Protein AF-A0A9W6K182-F1 (afdb_monomer)

Structure (mmCIF, N/CA/C/O backbone):
data_AF-A0A9W6K182-F1
#
_entry.id   AF-A0A9W6K182-F1
#
loop_
_atom_site.group_PDB
_atom_site.id
_atom_site.type_symbol
_atom_site.label_atom_id
_atom_site.label_alt_id
_atom_site.label_comp_id
_atom_site.label_asym_id
_atom_site.label_entity_id
_atom_site.label_seq_id
_atom_site.pdbx_PDB_ins_code
_atom_site.Cartn_x
_atom_site.Cartn_y
_atom_site.Cartn_z
_atom_site.occupancy
_atom_site.B_iso_or_equiv
_atom_site.auth_seq_id
_atom_site.auth_comp_id
_atom_site.auth_asym_id
_atom_site.auth_atom_id
_atom_site.pdbx_PDB_model_num
ATOM 1 N N . MET A 1 1 ? -12.844 -12.226 -18.965 1.00 49.78 1 MET A N 1
ATOM 2 C CA . MET A 1 1 ? -11.413 -12.544 -19.181 1.00 49.78 1 MET A CA 1
ATOM 3 C C . MET A 1 1 ? -11.174 -12.650 -20.680 1.00 49.78 1 MET A C 1
ATOM 5 O O . MET A 1 1 ? -11.935 -13.350 -21.332 1.00 49.78 1 MET A O 1
ATOM 9 N N . ARG A 1 2 ? -10.202 -11.922 -21.241 1.00 48.94 2 ARG A N 1
ATOM 10 C CA . ARG A 1 2 ? -9.866 -11.954 -22.675 1.00 48.94 2 ARG A CA 1
ATOM 11 C C . ARG A 1 2 ? -8.451 -12.518 -22.792 1.00 48.94 2 ARG A C 1
ATOM 13 O O . ARG A 1 2 ? -7.516 -11.889 -22.311 1.00 48.94 2 ARG A O 1
ATOM 20 N N . PHE A 1 3 ? -8.315 -13.720 -23.342 1.00 53.97 3 PHE A N 1
ATOM 21 C CA . PHE A 1 3 ? -7.023 -14.393 -23.485 1.00 53.97 3 PHE A CA 1
ATOM 22 C C . PHE A 1 3 ? -6.225 -13.723 -24.612 1.00 53.97 3 PHE A C 1
ATOM 24 O O . PHE A 1 3 ? -6.726 -13.612 -25.732 1.00 53.97 3 PHE A O 1
ATOM 31 N N . SER A 1 4 ? -5.017 -13.227 -24.324 1.00 55.47 4 SER A N 1
ATOM 32 C CA . SER A 1 4 ? -4.115 -12.714 -25.363 1.00 55.47 4 SER A CA 1
ATOM 33 C C . SER A 1 4 ? -3.407 -13.895 -26.039 1.00 55.47 4 SER A C 1
ATOM 35 O O . SER A 1 4 ? -2.994 -14.847 -25.372 1.00 55.47 4 SER A O 1
ATOM 37 N N . ALA A 1 5 ? -3.281 -13.862 -27.369 1.00 61.19 5 ALA A N 1
ATOM 38 C CA . ALA A 1 5 ? -2.650 -14.932 -28.157 1.00 61.19 5 ALA A CA 1
ATOM 39 C C . ALA A 1 5 ? -1.164 -15.152 -27.793 1.00 61.19 5 ALA A C 1
ATOM 41 O O . ALA A 1 5 ? -0.579 -16.192 -28.077 1.00 61.19 5 ALA A O 1
ATOM 42 N N . ASN A 1 6 ? -0.571 -14.168 -27.126 1.00 64.50 6 ASN A N 1
ATOM 43 C CA . ASN A 1 6 ? 0.825 -14.060 -26.742 1.00 64.50 6 ASN A CA 1
ATOM 44 C C . ASN A 1 6 ? 1.115 -14.544 -25.305 1.00 64.50 6 ASN A C 1
ATOM 46 O O . ASN A 1 6 ? 2.253 -14.429 -24.865 1.00 64.50 6 ASN A O 1
ATOM 50 N N . ARG A 1 7 ? 0.129 -15.100 -24.575 1.00 57.00 7 ARG A N 1
ATOM 51 C CA . ARG A 1 7 ? 0.268 -15.625 -23.190 1.00 57.00 7 ARG A CA 1
ATOM 52 C C . ARG A 1 7 ? 0.810 -14.630 -22.153 1.00 57.00 7 ARG A C 1
ATOM 54 O O . ARG A 1 7 ? 1.095 -15.017 -21.028 1.00 57.00 7 ARG A O 1
ATOM 61 N N . LEU A 1 8 ? 0.908 -13.349 -22.495 1.00 61.56 8 LEU A N 1
ATOM 62 C CA . LEU A 1 8 ? 1.220 -12.289 -21.545 1.00 61.56 8 LEU A CA 1
ATOM 63 C C . LEU A 1 8 ? -0.083 -11.920 -20.834 1.00 61.56 8 LEU A C 1
ATOM 65 O O . LEU A 1 8 ? -0.852 -11.094 -21.332 1.00 61.56 8 LEU A O 1
ATOM 69 N N . TYR A 1 9 ? -0.376 -12.597 -19.726 1.00 66.25 9 TYR A N 1
ATOM 70 C CA . TYR A 1 9 ? -1.475 -12.244 -18.833 1.00 66.25 9 TYR A CA 1
ATOM 71 C C . TYR A 1 9 ? -0.913 -11.704 -17.518 1.00 66.25 9 TYR A C 1
ATOM 73 O O . TYR A 1 9 ? 0.126 -12.147 -17.038 1.00 66.25 9 TYR A O 1
ATOM 81 N N . ILE A 1 10 ? -1.592 -10.707 -16.953 1.00 67.38 10 ILE A N 1
ATOM 82 C CA . ILE A 1 10 ? -1.286 -10.219 -15.609 1.00 67.38 10 ILE A CA 1
ATOM 83 C C . ILE A 1 10 ? -1.924 -11.202 -14.628 1.00 67.38 10 ILE A C 1
ATOM 85 O O . ILE A 1 10 ? -3.147 -11.347 -14.619 1.00 67.38 10 ILE A O 1
ATOM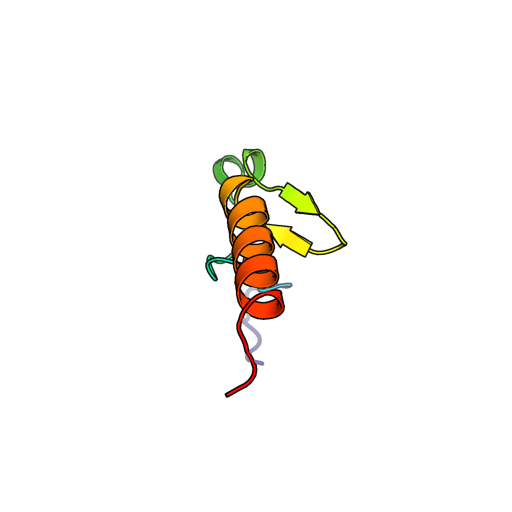 89 N N . GLU A 1 11 ? -1.100 -11.898 -13.843 1.00 67.00 11 GLU A N 1
ATOM 90 C CA . GLU A 1 11 ? -1.566 -12.932 -12.906 1.00 67.00 11 GLU A CA 1
ATOM 91 C C . GLU A 1 11 ? -2.272 -12.327 -11.687 1.00 67.00 11 GLU A C 1
ATOM 93 O O . GLU A 1 11 ? -3.252 -12.882 -11.194 1.00 67.00 11 GLU A O 1
ATOM 98 N N . ALA A 1 12 ? -1.813 -11.156 -11.236 1.00 74.62 12 ALA A N 1
ATOM 99 C CA . ALA A 1 12 ? -2.379 -10.445 -10.100 1.00 74.62 12 ALA A CA 1
ATOM 100 C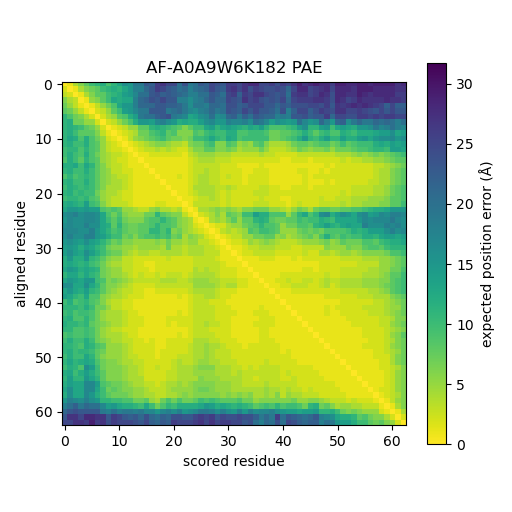 C . ALA A 1 12 ? -2.311 -8.923 -10.296 1.00 74.62 12 ALA A C 1
ATOM 102 O O . ALA A 1 12 ? -1.297 -8.369 -10.719 1.00 74.62 12 ALA A O 1
ATOM 103 N N . TYR A 1 13 ? -3.408 -8.244 -9.957 1.00 81.81 13 TYR A N 1
ATOM 104 C CA . TYR A 1 13 ? -3.496 -6.784 -9.888 1.00 81.81 13 TYR A CA 1
ATOM 105 C C . TYR A 1 13 ? -3.484 -6.347 -8.427 1.00 81.81 13 TYR A C 1
ATOM 107 O O . TYR A 1 13 ? -4.500 -5.904 -7.884 1.00 81.81 13 TYR A O 1
ATOM 115 N N . GLU A 1 14 ? -2.340 -6.507 -7.773 1.00 88.44 14 GLU A N 1
ATOM 116 C CA . GLU A 1 14 ? -2.187 -6.055 -6.397 1.00 88.44 14 GLU A CA 1
ATOM 117 C C . GLU A 1 14 ? -2.185 -4.525 -6.336 1.00 88.44 14 GLU A C 1
ATOM 119 O O . GLU A 1 14 ? -1.583 -3.837 -7.164 1.00 88.44 14 GLU A O 1
ATOM 124 N N . LYS A 1 15 ? -2.895 -3.976 -5.353 1.00 93.44 15 LYS A N 1
ATOM 125 C CA . LYS A 1 15 ? -2.963 -2.536 -5.099 1.00 93.44 15 LYS A CA 1
ATOM 126 C C . LYS A 1 15 ? -2.565 -2.263 -3.665 1.00 93.44 15 LYS A C 1
ATOM 128 O O . LYS A 1 15 ? -2.958 -3.004 -2.768 1.00 93.44 15 LYS A O 1
ATOM 133 N N . CYS A 1 16 ? -1.867 -1.153 -3.446 1.00 94.50 16 CYS A N 1
ATOM 134 C CA . CYS A 1 16 ? -1.620 -0.650 -2.103 1.00 94.50 16 CYS A CA 1
ATOM 135 C C . CYS A 1 16 ? -2.969 -0.363 -1.411 1.00 94.50 16 CYS A C 1
ATOM 137 O O . CYS A 1 16 ? -3.730 0.467 -1.920 1.00 94.50 16 CYS A O 1
ATOM 139 N N . PRO A 1 17 ? -3.261 -0.970 -0.245 1.00 95.50 17 PRO A N 1
ATOM 140 C CA . PRO A 1 17 ? -4.524 -0.771 0.471 1.00 95.50 17 PRO A CA 1
ATOM 141 C C . PRO A 1 17 ? -4.769 0.680 0.889 1.00 95.50 17 PRO A C 1
ATOM 143 O O . PRO A 1 17 ?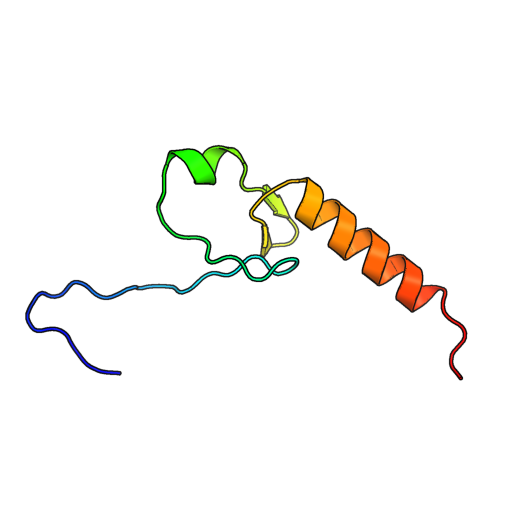 -5.910 1.092 1.081 1.00 95.50 17 PRO A O 1
ATOM 146 N N . ASN A 1 18 ? -3.695 1.460 1.044 1.00 96.31 18 ASN A N 1
ATOM 147 C CA . ASN A 1 18 ? -3.789 2.838 1.498 1.00 96.31 18 ASN A CA 1
ATOM 148 C C . ASN A 1 18 ? -4.036 3.842 0.361 1.00 96.31 18 ASN A C 1
ATOM 150 O O . ASN A 1 18 ? -4.958 4.646 0.457 1.00 96.31 18 ASN A O 1
ATOM 154 N N . CYS A 1 19 ? -3.200 3.831 -0.684 1.00 94.75 19 CYS A N 1
ATOM 155 C CA . CYS A 1 19 ? -3.214 4.858 -1.737 1.00 94.75 19 CYS A CA 1
ATOM 156 C C . CYS A 1 19 ? -3.727 4.362 -3.097 1.00 94.75 19 CYS A C 1
ATOM 158 O O . CYS A 1 19 ? -3.899 5.164 -4.010 1.00 94.75 19 CYS A O 1
ATOM 160 N N . GLY A 1 20 ? -3.956 3.056 -3.259 1.00 93.50 20 GLY A N 1
ATOM 161 C CA . GLY A 1 20 ? -4.512 2.475 -4.482 1.00 93.50 20 GLY A CA 1
ATOM 162 C C . GLY A 1 20 ? -3.539 2.336 -5.656 1.00 93.50 20 GLY A C 1
ATOM 163 O O . GLY A 1 20 ? -3.959 1.855 -6.710 1.00 93.50 20 GLY A O 1
ATOM 164 N N . VAL A 1 21 ? -2.261 2.711 -5.498 1.00 91.94 21 VAL A N 1
ATOM 165 C CA . VAL A 1 21 ? -1.243 2.481 -6.536 1.00 91.94 21 VAL A CA 1
ATOM 166 C C . VAL A 1 21 ? -1.129 0.990 -6.842 1.00 91.94 21 VAL A C 1
ATOM 168 O O . VAL A 1 21 ? -1.210 0.154 -5.939 1.00 91.94 21 VAL A O 1
ATOM 171 N N . LEU A 1 22 ? -0.947 0.664 -8.118 1.00 89.62 22 LEU A N 1
ATOM 172 C CA . LEU A 1 22 ? -0.748 -0.707 -8.567 1.00 89.62 22 LEU A CA 1
ATOM 173 C C . LEU A 1 22 ? 0.671 -1.168 -8.218 1.00 89.62 22 LEU A C 1
ATOM 175 O O . LEU A 1 22 ? 1.653 -0.498 -8.540 1.00 89.62 22 LEU A O 1
ATOM 179 N N . LEU A 1 23 ? 0.759 -2.315 -7.558 1.00 89.69 23 LEU A N 1
ATOM 180 C CA . LEU A 1 23 ? 1.996 -2.952 -7.135 1.00 89.69 23 LEU A CA 1
ATOM 181 C C . LEU A 1 23 ? 2.443 -3.925 -8.230 1.00 89.69 23 LEU A C 1
ATOM 183 O O . LEU A 1 23 ? 2.211 -5.127 -8.156 1.00 89.69 23 LEU A O 1
ATOM 187 N N . TYR A 1 24 ? 3.051 -3.386 -9.286 1.00 81.19 24 TYR A N 1
ATOM 188 C CA . TYR A 1 24 ? 3.614 -4.191 -10.371 1.00 81.19 24 TYR A CA 1
ATOM 189 C C . TYR A 1 24 ? 5.096 -4.486 -10.170 1.00 81.19 24 TYR A C 1
ATOM 191 O O . TYR A 1 24 ? 5.774 -3.831 -9.379 1.00 81.19 24 TYR A O 1
ATOM 199 N N . ASP A 1 25 ? 5.597 -5.456 -10.934 1.00 67.75 25 ASP A N 1
ATOM 200 C CA . ASP A 1 25 ? 6.995 -5.882 -10.965 1.00 67.75 25 ASP A CA 1
ATOM 201 C C . ASP A 1 25 ? 7.929 -4.802 -11.553 1.00 67.75 25 ASP A C 1
ATOM 203 O O . ASP A 1 25 ? 8.450 -4.914 -12.659 1.00 67.75 25 ASP A O 1
ATOM 207 N N . ASN A 1 26 ? 8.092 -3.698 -10.825 1.00 71.06 26 ASN A N 1
ATOM 208 C CA . ASN A 1 26 ? 9.139 -2.717 -11.057 1.00 71.06 26 ASN A CA 1
ATOM 209 C C . ASN A 1 26 ? 10.195 -2.885 -9.949 1.00 71.06 26 ASN A C 1
ATOM 211 O O . ASN A 1 26 ? 9.913 -2.542 -8.793 1.00 71.06 26 ASN A O 1
ATOM 215 N N . PRO A 1 27 ? 11.408 -3.372 -10.272 1.00 67.12 27 PRO A N 1
ATOM 216 C CA . PRO A 1 27 ? 12.460 -3.623 -9.288 1.00 67.12 27 PRO A CA 1
ATOM 217 C C . PRO A 1 27 ? 12.795 -2.408 -8.415 1.00 67.12 27 PRO A C 1
ATOM 219 O O . PRO A 1 27 ? 13.010 -2.559 -7.215 1.00 67.12 27 PRO A O 1
ATOM 222 N N . GLY A 1 28 ? 12.779 -1.197 -8.985 1.00 75.94 28 GLY A N 1
ATOM 223 C CA . GLY A 1 28 ? 13.079 0.033 -8.245 1.00 75.94 28 GLY A CA 1
ATOM 224 C C . GLY A 1 28 ? 11.995 0.412 -7.234 1.00 75.94 28 GLY A C 1
ATOM 225 O O . GLY A 1 28 ? 12.299 0.964 -6.182 1.00 75.94 28 GLY A O 1
ATOM 226 N N . ALA A 1 29 ? 10.735 0.071 -7.518 1.00 76.31 29 ALA A N 1
ATOM 227 C CA . ALA A 1 29 ? 9.625 0.316 -6.602 1.00 76.31 29 ALA A CA 1
ATOM 228 C C . ALA A 1 29 ? 9.555 -0.740 -5.489 1.00 76.31 29 ALA A C 1
ATOM 230 O O . ALA A 1 29 ? 9.192 -0.412 -4.365 1.00 76.31 29 ALA A O 1
ATOM 231 N N . ARG A 1 30 ? 9.928 -1.997 -5.772 1.00 82.12 30 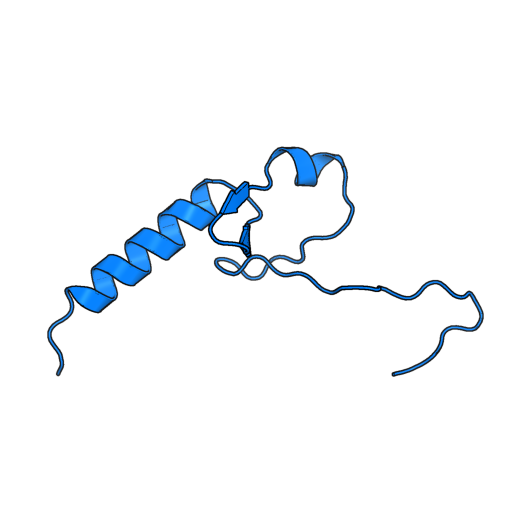ARG A N 1
ATOM 232 C CA . ARG A 1 30 ? 9.872 -3.092 -4.787 1.00 82.12 30 ARG A CA 1
ATOM 233 C C . ARG A 1 30 ? 10.739 -2.853 -3.555 1.00 82.12 30 ARG A C 1
ATOM 235 O O . ARG A 1 30 ? 10.367 -3.294 -2.474 1.00 82.12 30 ARG A O 1
ATOM 242 N N . ALA A 1 31 ? 11.848 -2.128 -3.695 1.00 87.12 31 ALA A N 1
ATOM 243 C CA . ALA A 1 31 ? 12.725 -1.797 -2.574 1.00 87.12 31 ALA A CA 1
ATOM 244 C C . ALA A 1 31 ? 12.024 -0.989 -1.464 1.00 87.12 31 ALA A C 1
ATOM 246 O O . ALA A 1 31 ? 12.454 -1.039 -0.315 1.00 87.12 31 ALA A O 1
ATOM 247 N N . SER A 1 32 ? 10.952 -0.253 -1.785 1.00 89.44 32 SER A N 1
ATOM 2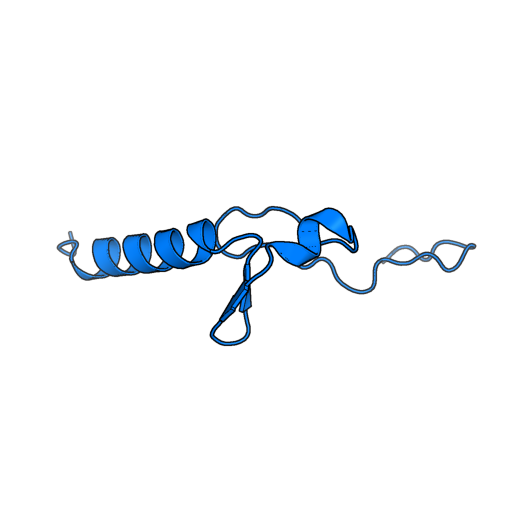48 C CA . SER A 1 32 ? 10.187 0.514 -0.799 1.00 89.44 32 SER A CA 1
ATOM 249 C C . SER A 1 32 ? 8.959 -0.221 -0.268 1.00 89.44 32 SER A C 1
ATOM 251 O O . SER A 1 32 ? 8.283 0.313 0.611 1.00 89.44 32 SER A O 1
ATOM 253 N N . TRP A 1 33 ? 8.621 -1.397 -0.800 1.00 93.56 33 TRP A N 1
ATOM 254 C CA . TRP A 1 33 ? 7.398 -2.091 -0.413 1.00 93.56 33 TRP A CA 1
ATOM 255 C C . TRP A 1 33 ? 7.499 -2.649 1.002 1.00 93.56 33 TRP A C 1
ATOM 257 O O . TRP A 1 33 ? 8.542 -3.136 1.431 1.00 93.56 33 TRP A O 1
ATOM 267 N N . VAL A 1 34 ? 6.383 -2.594 1.722 1.00 96.00 34 VAL A N 1
ATOM 268 C CA . VAL A 1 34 ? 6.281 -3.079 3.099 1.00 96.00 34 VAL A CA 1
ATOM 269 C C . VAL A 1 34 ? 5.172 -4.113 3.164 1.00 96.00 34 VAL A C 1
ATOM 271 O O . VAL A 1 34 ? 4.059 -3.846 2.715 1.00 96.00 34 VAL A O 1
ATOM 274 N N . ILE A 1 35 ? 5.463 -5.288 3.720 1.00 95.25 35 ILE A N 1
ATOM 275 C CA . ILE A 1 35 ? 4.465 -6.335 3.960 1.00 95.25 35 ILE A CA 1
ATOM 276 C C . ILE A 1 35 ? 4.125 -6.320 5.447 1.00 95.25 35 ILE A C 1
ATOM 278 O O . ILE A 1 35 ? 4.993 -6.545 6.287 1.00 95.25 35 ILE A O 1
ATOM 282 N N . GLN A 1 36 ? 2.862 -6.062 5.775 1.00 95.19 36 GLN A N 1
ATOM 283 C CA . GLN A 1 36 ? 2.386 -6.031 7.155 1.00 95.19 36 GLN A CA 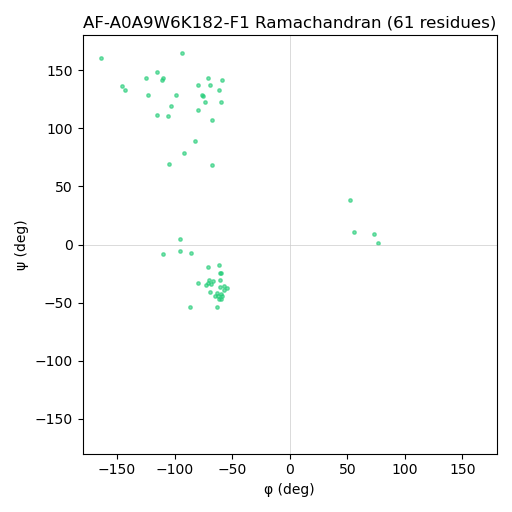1
ATOM 284 C C . GLN A 1 36 ? 0.980 -6.618 7.240 1.00 95.19 36 GLN A C 1
ATOM 286 O O . GLN A 1 36 ? 0.107 -6.274 6.447 1.00 95.19 36 GLN A O 1
ATOM 291 N N . ASN A 1 37 ? 0.752 -7.510 8.210 1.00 92.06 37 ASN A N 1
ATOM 292 C CA . ASN A 1 37 ? -0.542 -8.169 8.431 1.00 92.06 37 ASN A CA 1
ATOM 293 C C . ASN A 1 37 ? -1.119 -8.833 7.162 1.00 92.06 37 ASN A C 1
ATOM 295 O O . ASN A 1 37 ? -2.318 -8.757 6.905 1.00 92.06 37 ASN A O 1
ATOM 299 N N . GLY A 1 38 ? -0.256 -9.436 6.336 1.00 92.44 38 GLY A N 1
ATOM 300 C CA . GLY A 1 38 ? -0.652 -10.088 5.081 1.00 92.44 38 GLY A CA 1
ATOM 301 C C . GLY A 1 38 ? -1.042 -9.134 3.944 1.00 92.44 38 GLY A C 1
ATOM 302 O O . GLY A 1 38 ? -1.536 -9.590 2.919 1.00 92.44 38 GLY A O 1
ATOM 303 N N . LYS A 1 39 ? -0.830 -7.823 4.106 1.00 94.56 39 LYS A N 1
ATOM 304 C CA . LYS A 1 39 ? -1.060 -6.804 3.076 1.00 94.56 39 LYS A CA 1
ATOM 305 C C . LYS A 1 39 ? 0.266 -6.214 2.599 1.00 94.56 39 LYS A C 1
ATOM 307 O O . LYS A 1 39 ? 1.148 -5.938 3.412 1.00 94.56 39 LYS A O 1
ATOM 312 N N . THR A 1 40 ? 0.367 -5.950 1.300 1.00 95.06 40 THR A N 1
ATOM 313 C CA . THR A 1 40 ? 1.520 -5.273 0.690 1.00 95.06 40 THR A CA 1
ATOM 314 C C . THR A 1 40 ? 1.217 -3.789 0.485 1.00 95.06 40 THR A C 1
ATOM 316 O O . THR A 1 40 ? 0.204 -3.423 -0.107 1.00 95.06 40 THR A O 1
ATOM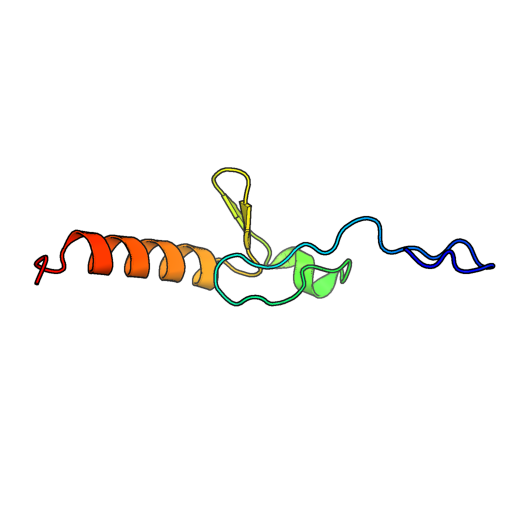 319 N N . TYR A 1 41 ? 2.106 -2.916 0.949 1.00 96.06 41 TYR A N 1
ATOM 320 C CA . TYR A 1 41 ? 2.021 -1.462 0.820 1.00 96.06 41 TYR A CA 1
ATOM 321 C C . TYR A 1 41 ? 3.171 -0.953 -0.039 1.00 96.06 41 TYR A C 1
ATOM 323 O O . TYR A 1 41 ? 4.272 -1.488 0.016 1.00 96.06 41 TYR A O 1
ATOM 331 N N . CYS A 1 42 ? 2.954 0.128 -0.791 1.00 94.75 42 CYS A N 1
ATOM 332 C CA . CYS A 1 42 ? 4.007 0.695 -1.639 1.00 94.75 42 CYS A CA 1
ATOM 333 C C . CYS A 1 42 ? 5.138 1.386 -0.853 1.00 94.75 42 CYS A C 1
ATOM 335 O O . CYS A 1 42 ? 6.201 1.638 -1.418 1.00 94.75 42 CYS A O 1
ATOM 337 N N . SER A 1 43 ? 4.891 1.756 0.410 1.00 95.62 43 SER A N 1
ATOM 338 C CA . SER A 1 43 ? 5.853 2.433 1.285 1.00 95.62 43 SER A CA 1
ATOM 339 C C . SER A 1 43 ? 5.445 2.374 2.756 1.00 95.62 43 SER A C 1
ATOM 341 O O . SER A 1 43 ? 4.262 2.221 3.077 1.00 95.62 43 SER A O 1
ATOM 343 N N . GLN A 1 44 ? 6.412 2.597 3.652 1.00 96.62 44 GLN A N 1
ATOM 344 C CA . GLN A 1 44 ? 6.168 2.728 5.094 1.00 96.62 44 GLN A CA 1
ATOM 345 C C . GLN A 1 44 ? 5.170 3.848 5.420 1.00 96.62 44 GLN A C 1
ATOM 347 O O . GLN A 1 44 ? 4.336 3.699 6.308 1.00 96.62 44 GLN A O 1
ATOM 352 N N . TRP A 1 45 ? 5.198 4.950 4.666 1.00 96.69 45 TRP A N 1
ATOM 353 C CA . TRP A 1 45 ? 4.235 6.041 4.831 1.00 96.69 45 TRP A CA 1
ATOM 354 C C . TRP A 1 45 ? 2.787 5.553 4.676 1.00 96.69 45 TRP A C 1
ATOM 356 O O . TRP A 1 45 ? 1.910 5.955 5.438 1.00 96.69 45 TRP A O 1
ATOM 366 N N . CYS A 1 46 ? 2.537 4.637 3.733 1.00 97.31 46 CYS A N 1
ATOM 367 C CA . CYS A 1 46 ? 1.200 4.098 3.516 1.00 97.31 46 CYS A CA 1
ATOM 368 C C . CYS A 1 46 ? 0.699 3.218 4.660 1.00 97.31 46 CYS A C 1
ATOM 370 O O . CYS A 1 46 ? -0.497 3.233 4.946 1.00 97.31 46 CYS A O 1
ATOM 372 N N . VAL A 1 47 ? 1.600 2.484 5.309 1.00 97.62 47 VAL A N 1
ATOM 373 C CA . VAL A 1 47 ? 1.287 1.702 6.508 1.00 97.62 47 VAL A CA 1
ATOM 374 C C . VAL A 1 47 ? 0.853 2.636 7.635 1.00 97.62 47 VAL A C 1
ATOM 376 O O . VAL A 1 47 ? -0.238 2.485 8.184 1.00 97.62 47 VAL A O 1
ATOM 379 N N . THR A 1 48 ? 1.685 3.636 7.944 1.00 97.56 48 THR A N 1
ATOM 380 C CA . THR A 1 48 ? 1.428 4.581 9.038 1.00 97.56 48 THR A CA 1
ATOM 381 C C . THR A 1 48 ? 0.110 5.319 8.830 1.00 97.56 48 THR A C 1
ATOM 383 O O . THR A 1 48 ? -0.701 5.419 9.745 1.00 97.56 48 THR A O 1
ATOM 386 N N . TRP A 1 49 ? -0.156 5.782 7.609 1.00 96.81 49 TRP A N 1
ATOM 387 C CA . TRP A 1 49 ? -1.348 6.581 7.340 1.00 96.81 49 TRP A CA 1
ATOM 388 C C . TRP A 1 49 ? -2.655 5.774 7.400 1.00 96.81 49 TRP A C 1
ATOM 390 O O . TRP A 1 49 ? -3.687 6.306 7.816 1.00 96.81 49 TRP A O 1
ATOM 400 N N . GLU A 1 50 ? -2.638 4.491 7.016 1.00 96.12 50 GLU A N 1
ATOM 401 C CA . GLU A 1 50 ? -3.801 3.613 7.205 1.00 96.12 50 GLU A CA 1
ATOM 402 C C . GLU A 1 50 ? -4.084 3.402 8.701 1.00 96.12 50 GLU A C 1
ATOM 404 O O . GLU A 1 50 ? -5.238 3.531 9.122 1.00 96.12 50 GLU A O 1
ATOM 409 N N . ALA A 1 51 ? -3.042 3.147 9.504 1.00 94.62 51 ALA A N 1
ATOM 410 C CA . ALA A 1 51 ? -3.162 2.983 10.952 1.00 94.62 51 ALA A CA 1
ATOM 411 C C . ALA A 1 51 ? -3.709 4.252 11.630 1.00 94.62 51 ALA A C 1
ATOM 413 O O . ALA A 1 51 ? -4.683 4.179 12.383 1.00 94.62 51 ALA A O 1
ATOM 414 N N . ASP A 1 52 ? -3.168 5.423 11.289 1.00 95.56 52 ASP A N 1
ATOM 415 C CA . ASP A 1 52 ? -3.638 6.713 11.804 1.00 95.56 52 ASP A CA 1
ATOM 416 C C . ASP A 1 52 ? -5.108 6.967 11.453 1.00 95.56 52 ASP A C 1
ATOM 418 O O . ASP A 1 52 ? -5.893 7.427 12.286 1.00 95.56 52 ASP A O 1
ATOM 422 N N . ARG A 1 53 ? -5.518 6.660 10.214 1.00 93.62 53 ARG A N 1
ATOM 423 C CA . ARG A 1 53 ? -6.915 6.808 9.786 1.00 93.62 53 ARG A CA 1
ATOM 424 C C . ARG A 1 53 ? -7.842 5.893 10.584 1.00 93.62 53 ARG A C 1
ATOM 426 O O . ARG A 1 53 ? -8.935 6.324 10.951 1.00 93.62 53 ARG A O 1
ATOM 433 N N . ALA A 1 54 ? -7.430 4.651 10.834 1.00 92.25 54 ALA A N 1
ATOM 434 C CA . ALA A 1 54 ? -8.198 3.713 11.646 1.00 92.25 54 ALA A CA 1
ATOM 435 C C . ALA A 1 54 ? -8.353 4.223 13.088 1.00 92.25 54 ALA A C 1
ATOM 437 O O . ALA A 1 54 ? -9.470 4.237 13.604 1.00 92.25 54 ALA A O 1
ATOM 438 N N . ALA A 1 55 ? -7.276 4.739 13.689 1.00 94.06 55 ALA A N 1
ATOM 439 C CA . ALA A 1 55 ? -7.307 5.329 15.026 1.00 94.06 55 ALA A CA 1
ATOM 440 C C . ALA A 1 55 ? -8.268 6.528 15.110 1.00 94.06 55 ALA A C 1
ATOM 442 O O . ALA A 1 55 ? -9.126 6.567 15.989 1.00 94.06 55 ALA A O 1
ATOM 443 N N . ARG A 1 56 ? -8.202 7.461 14.146 1.00 93.88 56 ARG A N 1
ATOM 444 C CA . ARG A 1 56 ? -9.105 8.630 14.084 1.00 93.88 56 ARG A CA 1
ATOM 445 C C . ARG A 1 56 ? -10.574 8.242 13.946 1.00 93.88 56 ARG A C 1
ATOM 447 O O . ARG A 1 56 ? -11.438 8.915 14.497 1.00 93.88 56 ARG A O 1
ATOM 454 N N . ARG A 1 57 ? -10.865 7.179 13.188 1.00 92.00 57 ARG A N 1
ATOM 455 C CA . ARG A 1 57 ? -12.230 6.647 13.046 1.00 92.00 57 ARG A CA 1
ATOM 456 C C . ARG A 1 57 ? -12.725 6.012 14.339 1.00 92.00 57 ARG A C 1
ATOM 458 O O . ARG A 1 57 ? -13.874 6.227 14.693 1.00 92.00 57 ARG A O 1
ATOM 465 N N . ALA A 1 58 ? -11.873 5.267 15.038 1.00 91.69 58 ALA A N 1
ATOM 466 C CA . ALA A 1 58 ? -12.227 4.652 16.316 1.00 91.69 58 ALA A CA 1
ATOM 467 C C . ALA A 1 58 ? -12.474 5.694 17.421 1.00 91.69 58 ALA A C 1
ATOM 469 O O . ALA A 1 58 ? -13.303 5.474 18.295 1.00 91.69 58 ALA A O 1
ATOM 470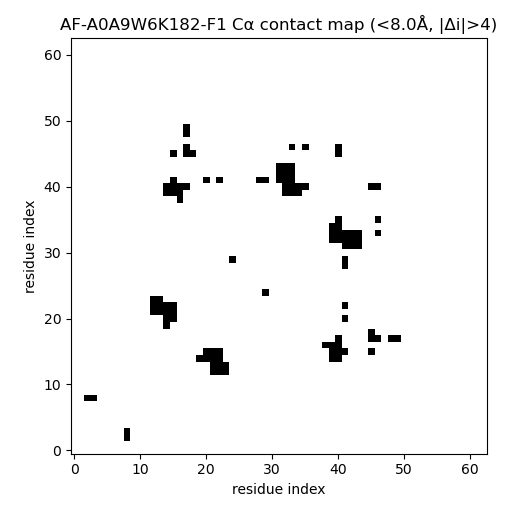 N N . SER A 1 59 ? -11.774 6.833 17.372 1.00 90.25 59 SER A N 1
ATOM 471 C CA . SER A 1 59 ? -11.947 7.938 18.320 1.00 90.25 59 SER A CA 1
ATOM 472 C C . SER A 1 59 ? -13.065 8.917 17.943 1.00 90.25 59 SER A C 1
ATOM 474 O O . SER A 1 59 ? -13.331 9.846 18.703 1.00 90.25 59 SER A O 1
ATOM 476 N N . ALA A 1 60 ? -13.672 8.783 16.760 1.00 84.56 60 ALA A N 1
ATOM 477 C CA . ALA A 1 60 ? -14.739 9.677 16.331 1.00 84.56 60 ALA A CA 1
ATOM 478 C C . ALA A 1 60 ? -16.040 9.314 17.070 1.00 84.56 60 ALA A C 1
ATOM 480 O O . ALA A 1 60 ? -16.428 8.143 17.057 1.00 84.56 60 ALA A O 1
ATOM 481 N N . PRO A 1 61 ? -16.731 10.278 17.705 1.00 74.75 61 PRO A N 1
ATOM 482 C CA . PRO A 1 61 ? -18.021 10.003 18.318 1.00 74.75 61 PRO A CA 1
ATOM 483 C C . PRO A 1 61 ? -19.010 9.559 17.238 1.00 74.75 61 PRO A C 1
ATOM 485 O O . PRO A 1 61 ? -19.088 10.159 16.165 1.00 74.75 61 PRO A O 1
ATOM 488 N N . THR A 1 62 ? -19.736 8.476 17.511 1.00 70.94 62 THR A N 1
ATOM 489 C CA . THR A 1 62 ? -20.808 7.998 16.636 1.00 70.94 62 THR A CA 1
ATOM 490 C C . THR A 1 62 ? -21.936 9.026 16.679 1.00 70.94 62 THR A C 1
ATOM 492 O O . THR A 1 62 ? -22.574 9.187 17.716 1.00 70.94 62 THR A O 1
ATOM 495 N N . SER A 1 63 ? -22.093 9.776 15.588 1.00 61.88 63 SER A N 1
ATOM 496 C CA . SER A 1 63 ? -23.189 10.726 15.368 1.00 61.88 63 SER A CA 1
A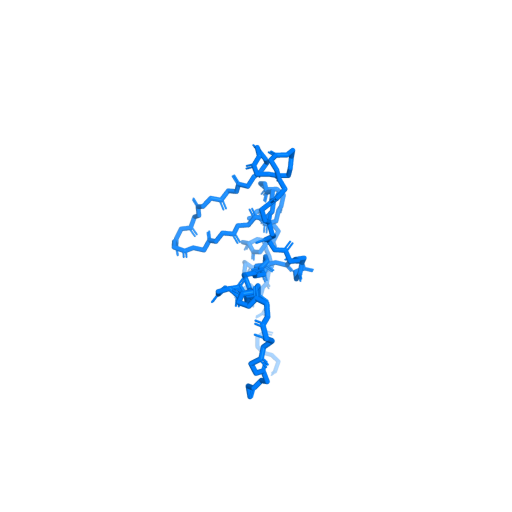TOM 497 C C . SER A 1 63 ? -24.516 10.013 15.172 1.00 61.88 63 SER A C 1
ATOM 499 O O . SER A 1 63 ? -24.497 9.037 14.384 1.00 61.88 63 SER A O 1
#

Foldseek 3Di:
DDQDPVNPDDPDQAAAPQPRDTDDPDVVQVVAWDQDPNHIHSHPVSVVVVVVVVVVVVPDPDD

Organism: NCBI:txid1282440

Secondary structure (DSSP, 8-state):
----TT----S---B-TTT--B--S-HHHHTT-EEETTEEESSHHHHHHHHHHHHHHHTS---

pLDDT: mean 83.88, std 14.31, range [48.94, 97.62]

Sequence (63 aa):
MRFSANRLYIEAYEKCPNCGVLLYDNPGARASWVIQNGKTYCSQWCVTWEADRAARRASAPTS

Mean predicted aligned error: 7.58 Å

Radius of gyration: 16.17 Å; Cα contacts (8 Å, |Δi|>4): 55; chains: 1; bounding box: 36×26×46 Å

Solvent-accessible surface area (backbone atoms only — not comparable to full-atom values): 4130 Å² total; per-residue (Å²): 138,82,85,54,97,80,74,77,70,84,91,72,89,47,47,17,86,62,80,61,51,72,63,64,99,42,77,82,56,56,77,42,45,36,78,55,96,95,41,58,26,66,27,65,68,41,53,54,53,46,53,52,52,52,53,55,56,71,71,47,80,89,126

Nearest PDB structures (foldseek):
  2ea6-assembly1_A  TM=4.686E-01  e=1.667E+00  Homo sapiens
  8doa-assembly1_A  TM=4.855E-01  e=6.677E+00  Escherichia coli
  7sek-assembly1_A  TM=2.661E-01  e=6.229E+00  Mus musculus